Protein AF-A0A3D9UVU5-F1 (afdb_monomer)

Foldseek 3Di:
DWDWDFDADLQATWIWIFDDDPPDTDIDIHLPQKALDVPHSDLADPVRQGDDDLAWHWIAGPNRIDTDGHDPVLLVVQLHDDDDSNCSRVSSVSSLCVDPVSVPRSDDDPVRVCVVVVNDDDDDDQDDDLFDDDDPPDDCCRGQQSVQVVVCVVVVHSVSGDGDDGPSRSND

Radius of gyration: 18.05 Å; Cα contacts (8 Å, |Δi|>4): 240; chains: 1; bounding box: 42×34×46 Å

Structure (mmCIF, N/CA/C/O backbone):
data_AF-A0A3D9UVU5-F1
#
_entry.id   AF-A0A3D9UVU5-F1
#
loop_
_atom_site.group_PDB
_atom_site.id
_atom_site.type_symbol
_atom_site.label_atom_id
_atom_site.label_alt_id
_atom_site.label_comp_id
_atom_site.label_asym_id
_atom_site.label_entity_id
_atom_site.label_seq_id
_atom_site.pdbx_PDB_ins_code
_atom_site.Cartn_x
_atom_site.Cartn_y
_atom_site.Cartn_z
_atom_site.occupancy
_atom_site.B_iso_or_equiv
_atom_site.auth_seq_id
_atom_site.auth_comp_id
_atom_site.auth_asym_id
_atom_site.auth_atom_id
_atom_site.pdbx_PDB_model_num
ATOM 1 N N . MET A 1 1 ? -9.278 -2.832 15.420 1.00 87.81 1 MET A N 1
ATOM 2 C CA . MET A 1 1 ? -8.164 -2.076 14.818 1.00 87.81 1 MET A CA 1
ATOM 3 C C . MET A 1 1 ? -7.616 -2.916 13.692 1.00 87.81 1 MET A C 1
ATOM 5 O O . MET A 1 1 ? -7.426 -4.110 13.898 1.00 87.81 1 MET A O 1
ATOM 9 N N . VAL A 1 2 ? -7.446 -2.316 12.524 1.00 91.06 2 VAL A N 1
ATOM 10 C CA . VAL A 1 2 ? -6.962 -2.992 11.323 1.00 91.06 2 VAL A CA 1
ATOM 11 C C . VAL A 1 2 ? -5.733 -2.234 10.838 1.00 91.06 2 VAL A C 1
ATOM 13 O O . VAL A 1 2 ? -5.755 -1.008 10.834 1.00 91.06 2 VAL A O 1
ATOM 16 N N . PHE A 1 3 ? -4.687 -2.955 10.449 1.00 91.50 3 PHE A N 1
ATOM 17 C CA . PHE A 1 3 ? -3.557 -2.411 9.701 1.00 91.50 3 PHE A CA 1
ATOM 18 C C . PHE A 1 3 ? -3.453 -3.158 8.383 1.00 91.50 3 PHE A C 1
ATOM 20 O O . PHE A 1 3 ? -3.485 -4.385 8.387 1.00 91.50 3 PHE A O 1
ATOM 27 N N . GLN A 1 4 ? -3.322 -2.423 7.285 1.00 93.00 4 GLN A N 1
ATOM 28 C CA . GLN A 1 4 ? -3.080 -2.981 5.959 1.00 93.00 4 GLN A CA 1
ATOM 29 C C . GLN A 1 4 ? -1.728 -2.488 5.453 1.00 93.00 4 GLN A C 1
ATOM 31 O O . GLN A 1 4 ? -1.434 -1.294 5.545 1.00 93.00 4 GLN A O 1
ATOM 36 N N . ILE A 1 5 ? -0.906 -3.395 4.934 1.00 91.38 5 ILE A N 1
ATOM 37 C CA . ILE A 1 5 ? 0.407 -3.075 4.375 1.00 91.38 5 ILE A CA 1
ATOM 38 C C . ILE A 1 5 ? 0.510 -3.731 3.006 1.00 91.38 5 ILE A C 1
ATOM 40 O O . ILE A 1 5 ? 0.641 -4.947 2.903 1.00 91.38 5 ILE A O 1
ATOM 44 N N . VAL A 1 6 ? 0.509 -2.907 1.960 1.00 92.19 6 VAL A N 1
ATOM 45 C CA . VAL A 1 6 ? 0.757 -3.370 0.594 1.00 92.19 6 VAL A CA 1
ATOM 46 C C . VAL A 1 6 ? 2.244 -3.240 0.301 1.00 92.19 6 VAL A C 1
ATOM 48 O O . VAL A 1 6 ? 2.822 -2.154 0.391 1.00 92.19 6 VAL A O 1
ATOM 51 N N . GLY A 1 7 ? 2.880 -4.359 -0.024 1.00 90.94 7 GLY A N 1
ATOM 52 C CA . GLY A 1 7 ? 4.323 -4.441 -0.198 1.00 90.94 7 GLY A CA 1
ATOM 53 C C . GLY A 1 7 ? 4.733 -5.387 -1.313 1.00 90.94 7 GLY A C 1
ATOM 54 O O . GLY A 1 7 ? 3.913 -6.078 -1.912 1.00 90.94 7 GLY A O 1
ATOM 55 N N . VAL A 1 8 ? 6.036 -5.410 -1.591 1.00 88.38 8 VAL A N 1
ATOM 56 C CA . VAL A 1 8 ? 6.651 -6.398 -2.481 1.00 88.38 8 VAL A CA 1
ATOM 57 C C . VAL A 1 8 ? 7.540 -7.314 -1.654 1.00 88.38 8 VAL A C 1
ATOM 59 O O . VAL A 1 8 ? 8.405 -6.850 -0.911 1.00 88.38 8 VAL A O 1
ATOM 62 N N . GLY A 1 9 ? 7.335 -8.617 -1.800 1.00 81.25 9 GLY A N 1
ATOM 63 C CA . GLY A 1 9 ? 8.126 -9.673 -1.183 1.00 81.25 9 GLY A CA 1
ATOM 64 C C . GLY A 1 9 ? 8.790 -10.554 -2.232 1.00 81.25 9 GLY A C 1
ATOM 65 O O . GLY A 1 9 ? 8.651 -10.343 -3.434 1.00 81.25 9 GLY A O 1
ATOM 66 N N . SER A 1 10 ? 9.483 -11.600 -1.781 1.00 70.69 10 SER A N 1
ATOM 67 C CA . SER A 1 10 ? 10.158 -12.550 -2.678 1.00 70.69 10 SER A CA 1
ATOM 68 C C . SER A 1 10 ? 9.208 -13.363 -3.564 1.00 70.69 10 SER A C 1
ATOM 70 O O . SER A 1 10 ? 9.673 -14.023 -4.485 1.00 70.69 10 SER A O 1
ATOM 72 N N . LEU A 1 11 ? 7.907 -13.362 -3.256 1.00 69.00 11 LEU A N 1
ATOM 73 C CA . LEU A 1 11 ? 6.879 -14.117 -3.975 1.00 69.00 11 LEU A CA 1
ATOM 74 C C . LEU A 1 11 ? 5.969 -13.238 -4.847 1.00 69.00 11 LEU A C 1
ATOM 76 O O . LEU A 1 11 ? 5.170 -13.784 -5.595 1.00 69.00 11 LEU A O 1
ATOM 80 N N . GLY A 1 12 ? 6.088 -11.907 -4.782 1.00 81.38 12 GLY A N 1
ATOM 81 C CA . GLY A 1 12 ? 5.186 -11.002 -5.497 1.00 81.38 12 GLY A CA 1
ATOM 82 C C . GLY A 1 12 ? 4.771 -9.787 -4.674 1.00 81.38 12 GLY A C 1
ATOM 83 O O . GLY A 1 12 ? 5.405 -9.447 -3.673 1.00 81.38 12 GLY A O 1
ATOM 84 N N . VAL A 1 13 ? 3.705 -9.129 -5.124 1.00 88.62 13 VAL A N 1
ATOM 85 C CA . VAL A 1 13 ? 3.010 -8.088 -4.358 1.00 88.62 13 VAL A CA 1
ATOM 86 C C . VAL A 1 13 ? 2.046 -8.768 -3.395 1.00 88.62 13 VAL A C 1
ATOM 88 O O . VAL A 1 13 ? 1.370 -9.717 -3.779 1.00 88.62 13 VAL A O 1
ATOM 91 N N . PHE A 1 14 ? 1.976 -8.275 -2.166 1.00 90.62 14 PHE A N 1
ATOM 92 C CA . PHE A 1 14 ? 1.054 -8.777 -1.157 1.00 90.62 14 PHE A CA 1
ATOM 93 C C . PHE A 1 14 ? 0.378 -7.622 -0.420 1.00 90.62 14 PHE A C 1
ATOM 95 O O . PHE A 1 14 ? 0.975 -6.554 -0.269 1.00 90.62 14 PHE A O 1
ATOM 102 N N . ASN A 1 15 ? -0.842 -7.851 0.061 1.00 93.12 15 ASN A N 1
ATOM 103 C CA . ASN A 1 15 ? -1.484 -7.030 1.083 1.00 93.12 15 ASN A CA 1
ATOM 104 C C . ASN A 1 15 ? -1.549 -7.822 2.397 1.00 93.12 15 ASN A C 1
ATOM 106 O O . ASN A 1 15 ? -2.282 -8.807 2.501 1.00 93.12 15 ASN A O 1
ATOM 110 N N . ASP A 1 16 ? -0.775 -7.391 3.392 1.00 93.12 16 ASP A N 1
ATOM 111 C CA . ASP A 1 16 ? -0.813 -7.939 4.747 1.00 93.12 16 ASP A CA 1
ATOM 112 C C . ASP A 1 16 ? -1.848 -7.183 5.585 1.00 93.12 16 ASP A C 1
ATOM 114 O O . ASP A 1 16 ? -1.662 -6.010 5.921 1.00 93.12 16 ASP A O 1
ATOM 118 N N . ILE A 1 17 ? -2.914 -7.877 5.983 1.00 93.62 17 ILE A N 1
ATOM 119 C CA . ILE A 1 17 ? -4.023 -7.326 6.765 1.00 93.62 17 ILE A CA 1
ATOM 120 C C . ILE A 1 17 ? -3.971 -7.909 8.177 1.00 93.62 17 ILE A C 1
ATOM 122 O O . ILE A 1 17 ? -4.221 -9.095 8.403 1.00 93.62 17 ILE A O 1
ATOM 126 N N . GLN A 1 18 ? -3.665 -7.062 9.155 1.00 92.69 18 GLN A N 1
ATOM 127 C CA . GLN A 1 18 ? -3.599 -7.418 10.569 1.00 92.69 18 GLN A CA 1
ATOM 128 C C . GLN A 1 18 ? -4.808 -6.867 11.313 1.00 92.69 18 GLN A C 1
ATOM 130 O O . GLN A 1 18 ? -5.026 -5.655 11.346 1.00 92.69 18 GLN A O 1
ATOM 135 N N . VAL A 1 19 ? -5.566 -7.743 11.970 1.00 90.31 19 VAL A N 1
ATOM 136 C CA . VAL A 1 19 ? -6.776 -7.367 12.707 1.00 90.31 19 VAL A CA 1
ATOM 137 C C . VAL A 1 19 ? -6.629 -7.677 14.186 1.00 90.31 19 VAL A C 1
ATOM 139 O O . VAL A 1 19 ? -6.472 -8.829 14.586 1.00 90.31 19 VAL A O 1
ATOM 142 N N . TYR A 1 20 ? -6.758 -6.632 15.002 1.00 88.38 20 TYR A N 1
ATOM 143 C CA . TYR A 1 20 ? -6.657 -6.672 16.457 1.00 88.38 20 TYR A CA 1
ATOM 144 C C . TYR A 1 20 ? -7.959 -6.219 17.127 1.00 88.38 20 TYR A C 1
ATOM 146 O O . TYR A 1 20 ? -8.528 -5.169 16.805 1.00 88.38 20 TYR A O 1
ATOM 154 N N . GLY A 1 21 ? -8.397 -6.974 18.132 1.00 84.44 21 GLY A N 1
ATOM 155 C CA . GLY A 1 21 ? -9.551 -6.662 18.968 1.00 84.44 21 GLY A CA 1
ATOM 156 C C . GLY A 1 21 ? -9.579 -7.478 20.262 1.00 84.44 21 GLY A C 1
ATOM 157 O O . GLY A 1 21 ? -8.784 -8.390 20.464 1.00 84.44 21 GLY A O 1
ATOM 158 N N . ASN A 1 22 ? -10.545 -7.179 21.137 1.00 79.56 22 ASN A N 1
ATOM 159 C CA . ASN A 1 22 ? -10.656 -7.744 22.495 1.00 79.56 22 ASN A CA 1
ATOM 160 C C . ASN A 1 22 ? -10.668 -9.293 22.548 1.00 79.56 22 ASN A C 1
ATOM 162 O O . ASN A 1 22 ? -10.385 -9.889 23.583 1.00 79.56 22 ASN A O 1
ATOM 166 N N . ARG A 1 23 ? -11.017 -9.965 21.442 1.00 76.69 23 ARG A N 1
ATOM 167 C CA . ARG A 1 23 ? -10.994 -11.435 21.297 1.00 76.69 23 ARG A CA 1
ATOM 168 C C . ARG A 1 23 ? -10.562 -11.892 19.904 1.00 76.69 23 ARG A C 1
ATOM 170 O O . ARG A 1 23 ? -10.877 -13.007 19.503 1.00 76.69 23 ARG A O 1
ATOM 177 N N . MET A 1 24 ? -9.908 -11.012 19.157 1.00 77.12 24 MET A N 1
ATOM 178 C CA . MET A 1 24 ? -9.609 -11.220 17.749 1.00 77.12 24 MET A CA 1
ATOM 179 C C . MET A 1 24 ? -8.165 -10.809 17.494 1.00 77.12 24 MET A C 1
ATOM 181 O O . MET A 1 24 ? -7.781 -9.682 17.795 1.00 77.12 24 MET A O 1
ATOM 185 N N . ASN A 1 25 ? -7.372 -11.743 16.987 1.00 86.69 25 ASN A N 1
ATOM 186 C CA . ASN A 1 25 ? -6.034 -11.479 16.486 1.00 86.69 25 ASN A CA 1
ATOM 187 C C . ASN A 1 25 ? -5.840 -12.367 15.260 1.00 86.69 25 ASN A C 1
ATOM 189 O O . ASN A 1 25 ? -5.709 -13.585 15.400 1.00 86.69 25 ASN A O 1
ATOM 193 N N . HIS A 1 26 ? -5.914 -11.762 14.081 1.00 86.31 26 HIS A N 1
ATOM 194 C CA . HIS A 1 26 ? -5.797 -12.463 12.812 1.00 86.31 26 HIS A CA 1
ATOM 195 C C . HIS A 1 26 ? -4.848 -11.732 11.874 1.00 86.31 26 HIS A C 1
ATOM 197 O O . HIS A 1 26 ? -4.715 -10.510 11.925 1.00 86.31 26 HIS A O 1
ATOM 203 N N . LEU A 1 27 ? -4.231 -12.521 11.003 1.00 88.69 27 LEU A N 1
ATOM 204 C CA . LEU A 1 27 ? -3.417 -12.075 9.889 1.00 88.69 27 LEU A CA 1
ATOM 205 C C . LEU A 1 27 ? -3.993 -12.716 8.627 1.00 88.69 27 LEU A C 1
ATOM 207 O O . LEU A 1 27 ? -4.166 -13.936 8.595 1.00 88.69 27 LEU A O 1
ATOM 211 N N . ILE A 1 28 ? -4.266 -11.896 7.621 1.00 89.12 28 ILE A N 1
ATOM 212 C CA . ILE A 1 28 ? -4.523 -12.327 6.248 1.00 89.12 28 ILE A CA 1
ATOM 213 C C . ILE A 1 28 ? -3.352 -11.824 5.408 1.00 89.12 28 ILE A C 1
ATOM 215 O O . ILE A 1 28 ? -2.928 -10.683 5.580 1.00 89.12 28 ILE A O 1
ATOM 219 N N . GLY A 1 29 ? -2.842 -12.674 4.522 1.00 89.06 29 GLY A N 1
ATOM 220 C CA . GLY A 1 29 ? -1.974 -12.251 3.430 1.00 89.06 29 GLY A CA 1
ATOM 221 C C . GLY A 1 29 ? -2.710 -12.486 2.119 1.00 89.06 29 GLY A C 1
ATOM 222 O O . GLY A 1 29 ? -3.046 -13.631 1.820 1.00 89.06 29 GLY A O 1
ATOM 223 N N . ASP A 1 30 ? -2.985 -11.418 1.376 1.00 89.00 30 ASP A N 1
ATOM 224 C CA . ASP A 1 30 ? -3.484 -11.494 0.001 1.00 89.00 30 ASP A CA 1
ATOM 225 C C . ASP A 1 30 ? -2.299 -11.350 -0.958 1.00 89.00 30 ASP A C 1
ATOM 227 O O . ASP A 1 30 ? -1.830 -10.244 -1.226 1.00 89.00 30 ASP A O 1
ATOM 231 N N . ASP A 1 31 ? -1.792 -12.483 -1.441 1.00 86.06 31 ASP A N 1
ATOM 232 C CA . ASP A 1 31 ? -0.718 -12.584 -2.434 1.00 86.06 31 ASP A CA 1
ATOM 233 C C . ASP A 1 31 ? -1.246 -12.692 -3.879 1.00 86.06 31 ASP A C 1
ATOM 235 O O . ASP A 1 31 ? -0.468 -12.772 -4.830 1.00 86.06 31 ASP A O 1
ATOM 239 N N . GLY A 1 32 ? -2.573 -12.658 -4.061 1.00 85.25 32 GLY A N 1
ATOM 240 C CA . GLY A 1 32 ? -3.250 -12.728 -5.357 1.00 85.25 32 GLY A CA 1
ATOM 241 C C . GLY A 1 32 ? -3.612 -11.365 -5.950 1.00 85.25 32 GLY A C 1
ATOM 242 O O . GLY A 1 32 ? -4.214 -11.298 -7.030 1.00 85.25 32 GLY A O 1
ATOM 243 N N . ILE A 1 33 ? -3.262 -10.289 -5.242 1.00 89.94 33 ILE A N 1
ATOM 244 C CA . ILE A 1 33 ? -3.783 -8.946 -5.479 1.00 89.94 33 ILE A CA 1
ATOM 245 C C . ILE A 1 33 ? -3.399 -8.368 -6.839 1.00 89.94 33 ILE A C 1
ATOM 247 O O . ILE A 1 33 ? -4.200 -7.657 -7.442 1.00 89.94 33 ILE A O 1
ATOM 251 N N . LEU A 1 34 ? -2.205 -8.698 -7.339 1.00 91.06 34 LEU A N 1
ATOM 252 C CA . LEU A 1 34 ? -1.657 -8.171 -8.584 1.00 91.06 34 LEU A CA 1
ATOM 253 C C . LEU A 1 34 ? -1.143 -9.310 -9.472 1.00 91.06 34 LEU A C 1
ATOM 255 O O . LEU A 1 34 ? -0.315 -10.114 -9.053 1.00 91.06 34 LEU A O 1
ATOM 259 N N . GLN A 1 35 ? -1.627 -9.362 -10.711 1.00 89.50 35 GLN A N 1
ATOM 260 C CA . GLN A 1 35 ? -1.337 -10.413 -11.691 1.00 89.50 35 GLN A CA 1
ATOM 261 C C . GLN A 1 35 ? -0.923 -9.796 -13.027 1.00 89.50 35 GLN A C 1
ATOM 263 O O . GLN A 1 35 ? -1.438 -8.751 -13.420 1.00 89.50 35 GLN A O 1
ATOM 268 N N . VAL A 1 36 ? -0.039 -10.460 -13.775 1.00 86.50 36 VAL A N 1
ATOM 269 C CA . VAL A 1 36 ? 0.350 -10.003 -15.124 1.00 86.50 36 VAL A CA 1
ATOM 270 C C . VAL A 1 36 ? -0.772 -10.272 -16.134 1.00 86.50 36 VAL A C 1
ATOM 272 O O . VAL A 1 36 ? -0.991 -9.494 -17.060 1.00 86.50 36 VAL A O 1
ATOM 275 N N . LYS A 1 37 ? -1.490 -11.384 -15.966 1.00 80.31 37 LYS A N 1
ATOM 276 C CA . LYS A 1 37 ? -2.636 -11.816 -16.786 1.00 80.31 37 LYS A CA 1
ATOM 277 C C . LYS A 1 37 ? -3.441 -12.861 -16.011 1.00 80.31 37 LYS A C 1
ATOM 279 O O . LYS A 1 37 ? -2.995 -13.334 -14.972 1.00 80.31 37 LYS A O 1
ATOM 284 N N . ASP A 1 38 ? -4.600 -13.249 -16.539 1.00 75.25 38 ASP A N 1
ATOM 285 C CA . ASP A 1 38 ? -5.481 -14.233 -15.901 1.00 75.25 38 ASP A CA 1
ATOM 286 C C . ASP A 1 38 ? -4.752 -15.523 -15.503 1.00 75.25 38 ASP A C 1
ATOM 288 O O . ASP A 1 38 ? -4.273 -16.275 -16.358 1.00 75.25 38 ASP A O 1
ATOM 292 N N . GLY A 1 39 ? -4.707 -15.780 -14.192 1.00 70.44 39 GLY A N 1
ATOM 293 C CA . GLY A 1 39 ? -4.086 -16.971 -13.618 1.00 70.44 39 GLY A CA 1
ATOM 294 C C . GLY A 1 39 ? -2.555 -16.959 -13.623 1.00 70.44 39 GLY A C 1
ATOM 295 O O . GLY A 1 39 ? -1.961 -17.992 -13.321 1.00 70.44 39 GLY A O 1
ATOM 296 N N . ASP A 1 40 ? -1.924 -15.830 -13.960 1.00 81.25 40 ASP A N 1
ATOM 297 C CA . ASP A 1 40 ? -0.474 -15.640 -13.912 1.00 81.25 40 ASP A CA 1
ATOM 298 C C . ASP A 1 40 ? -0.106 -14.537 -12.909 1.00 81.25 40 ASP A C 1
ATOM 300 O O . ASP A 1 40 ? -0.168 -13.334 -13.192 1.00 81.25 40 ASP A O 1
ATOM 304 N N . TYR A 1 41 ? 0.261 -14.995 -11.716 1.00 75.38 41 TYR A N 1
ATOM 305 C CA . TYR A 1 41 ? 0.665 -14.188 -10.565 1.00 75.38 41 TYR A CA 1
ATOM 306 C C . TYR A 1 41 ? 2.176 -13.911 -10.560 1.00 75.38 41 TYR A C 1
ATOM 308 O O . TYR A 1 41 ? 2.678 -13.218 -9.676 1.00 75.38 41 TYR A O 1
ATOM 316 N N . GLU A 1 42 ? 2.929 -14.461 -11.521 1.00 83.56 42 GLU A N 1
ATOM 317 C CA . GLU A 1 42 ? 4.381 -14.339 -11.541 1.00 83.56 42 GLU A CA 1
ATOM 318 C C . GLU A 1 42 ? 4.783 -12.932 -11.993 1.00 83.56 42 GLU A C 1
ATOM 320 O O . GLU A 1 42 ? 4.770 -12.586 -13.173 1.00 83.56 42 GLU A O 1
ATOM 325 N N . LEU A 1 43 ? 5.168 -12.098 -11.026 1.00 87.88 43 LEU A N 1
ATOM 326 C CA . LEU A 1 43 ? 5.783 -10.790 -11.284 1.00 87.88 43 LEU A CA 1
ATOM 327 C C . LEU A 1 43 ? 7.293 -10.874 -11.476 1.00 87.88 43 LEU A C 1
ATOM 329 O O . LEU A 1 43 ? 7.924 -9.890 -11.860 1.00 87.88 43 LEU A O 1
ATOM 333 N N . PHE A 1 44 ? 7.864 -12.042 -11.211 1.00 89.44 44 PHE A N 1
ATOM 334 C CA . PHE A 1 44 ? 9.281 -12.322 -11.317 1.00 89.44 44 PHE A CA 1
ATOM 335 C C . PHE A 1 44 ? 9.484 -13.563 -12.169 1.00 89.44 44 PHE A C 1
ATOM 337 O O . PHE A 1 44 ? 8.749 -14.538 -12.033 1.00 89.44 44 PHE A O 1
ATOM 344 N N . ASP A 1 45 ? 10.488 -13.538 -13.037 1.00 88.44 45 ASP A N 1
ATOM 345 C CA . ASP A 1 45 ? 10.844 -14.707 -13.828 1.00 88.44 45 ASP A CA 1
ATOM 346 C C . ASP A 1 45 ? 11.602 -15.755 -12.986 1.00 88.44 45 ASP A C 1
ATOM 348 O O . ASP A 1 45 ? 11.942 -15.552 -11.819 1.00 88.44 45 ASP A O 1
ATOM 352 N N . ASN A 1 46 ? 11.952 -16.887 -13.605 1.00 88.19 46 ASN A N 1
ATOM 353 C CA . ASN A 1 46 ? 12.710 -17.965 -12.952 1.00 88.19 46 ASN A CA 1
ATOM 354 C C . ASN A 1 46 ? 14.117 -17.559 -12.457 1.00 88.19 46 ASN A C 1
ATOM 356 O O . ASN A 1 46 ? 14.804 -18.370 -11.831 1.00 88.19 46 ASN A O 1
ATOM 360 N N . LYS A 1 47 ? 14.590 -16.351 -12.778 1.00 88.44 47 LYS A N 1
ATOM 361 C CA . LYS A 1 47 ? 15.863 -15.784 -12.319 1.00 88.44 47 LYS A CA 1
ATOM 362 C C . LYS A 1 47 ? 15.666 -14.692 -11.264 1.00 88.44 47 LYS A C 1
ATOM 364 O O . LYS A 1 47 ? 16.665 -14.185 -10.756 1.00 88.44 47 LYS A O 1
ATOM 369 N N . GLY A 1 48 ? 14.423 -14.356 -10.920 1.00 86.75 48 GLY A N 1
ATOM 370 C CA . GLY A 1 48 ? 14.081 -13.273 -10.003 1.00 86.75 48 GLY A CA 1
ATOM 371 C C . GLY A 1 48 ? 14.074 -11.889 -10.656 1.00 86.75 48 GLY A C 1
ATOM 372 O O . GLY A 1 48 ? 14.098 -10.891 -9.940 1.00 86.75 48 GLY A O 1
ATOM 373 N N . GLU A 1 49 ? 14.070 -11.795 -11.989 1.00 88.81 49 GLU A N 1
ATOM 374 C CA . GLU A 1 49 ? 13.951 -10.514 -12.691 1.00 88.81 49 GLU A CA 1
ATOM 375 C C . GLU A 1 49 ? 12.482 -10.081 -12.748 1.00 88.81 49 GLU A C 1
ATOM 377 O O . GLU A 1 49 ? 11.611 -10.869 -13.110 1.00 88.81 49 GLU A O 1
ATOM 382 N N . PHE A 1 50 ? 12.208 -8.822 -12.398 1.00 91.00 50 PHE A N 1
ATOM 383 C CA . PHE A 1 50 ? 10.862 -8.252 -12.462 1.00 91.00 50 PHE A CA 1
ATOM 384 C C . PHE A 1 50 ? 10.359 -8.212 -13.912 1.00 91.00 50 PHE A C 1
ATOM 386 O O . PHE A 1 50 ? 11.018 -7.636 -14.780 1.00 91.00 50 PHE A O 1
ATOM 393 N N . ILE A 1 51 ? 9.210 -8.841 -14.164 1.00 91.31 51 ILE A N 1
ATOM 394 C CA . ILE A 1 51 ? 8.639 -9.039 -15.502 1.00 91.31 51 ILE A CA 1
ATOM 395 C C . ILE A 1 51 ? 7.956 -7.772 -16.045 1.00 91.31 51 ILE A C 1
ATOM 397 O O . ILE A 1 51 ? 8.201 -7.447 -17.211 1.00 91.31 51 ILE A O 1
ATOM 401 N N . PRO A 1 52 ? 7.098 -7.059 -15.280 1.00 91.75 52 PRO A N 1
ATOM 402 C CA . PRO A 1 52 ? 6.412 -5.881 -15.800 1.00 91.75 52 PRO A CA 1
ATOM 403 C C . PRO A 1 52 ? 7.373 -4.763 -16.219 1.00 91.75 52 PRO A C 1
ATOM 405 O O . PRO A 1 52 ? 8.330 -4.427 -15.517 1.00 91.75 52 PRO A O 1
ATOM 408 N N . ASP A 1 53 ? 7.076 -4.136 -17.356 1.00 93.88 53 ASP A N 1
ATOM 409 C CA . ASP A 1 53 ? 7.691 -2.866 -17.740 1.00 93.88 53 ASP A CA 1
ATOM 410 C C . ASP A 1 53 ? 7.105 -1.762 -16.853 1.00 93.88 53 ASP A C 1
ATOM 412 O O . ASP A 1 53 ? 5.887 -1.629 -16.745 1.00 93.88 53 ASP A O 1
ATOM 416 N N . ILE A 1 54 ? 7.960 -0.983 -16.188 1.00 95.00 54 ILE A N 1
ATOM 417 C CA . ILE A 1 54 ? 7.507 0.018 -15.214 1.00 95.00 54 ILE A CA 1
ATOM 418 C C . ILE A 1 54 ? 6.872 1.256 -15.871 1.00 95.00 54 ILE A C 1
ATOM 420 O O . ILE A 1 54 ? 6.184 2.012 -15.201 1.00 95.00 54 ILE A O 1
ATOM 424 N N . HIS A 1 55 ? 7.062 1.473 -17.172 1.00 95.94 55 HIS A N 1
ATOM 425 C CA . HIS A 1 55 ? 6.579 2.660 -17.879 1.00 95.94 55 HIS A CA 1
ATOM 426 C C . HIS A 1 55 ? 5.297 2.420 -18.656 1.00 95.94 55 HIS A C 1
ATOM 428 O O . HIS A 1 55 ? 4.534 3.354 -18.867 1.00 95.94 55 HIS A O 1
ATOM 434 N N . ASN A 1 56 ? 5.057 1.215 -19.158 1.00 95.81 56 ASN A N 1
ATOM 435 C CA . ASN A 1 56 ? 3.847 0.948 -19.926 1.00 95.81 56 ASN A CA 1
ATOM 436 C C . ASN A 1 56 ? 3.481 -0.527 -19.901 1.00 95.81 56 ASN A C 1
ATOM 438 O O . ASN A 1 56 ? 4.346 -1.391 -19.993 1.00 95.81 56 ASN A O 1
ATOM 442 N N . GLY A 1 57 ? 2.188 -0.808 -19.831 1.00 94.31 57 GLY A N 1
ATOM 443 C CA . GLY A 1 57 ? 1.709 -2.176 -19.866 1.00 94.31 57 GLY A CA 1
ATOM 444 C C . GLY A 1 57 ? 0.274 -2.305 -19.399 1.00 94.31 57 GLY A C 1
ATOM 445 O O . GLY A 1 57 ? -0.474 -1.333 -19.288 1.00 94.31 57 GLY A O 1
ATOM 446 N N . SER A 1 58 ? -0.092 -3.547 -19.125 1.00 93.12 58 SER A N 1
ATOM 447 C CA . SER A 1 58 ? -1.368 -3.909 -18.536 1.00 93.12 58 SER A CA 1
ATOM 448 C C . SER A 1 58 ? -1.151 -4.987 -17.494 1.00 93.12 58 SER A C 1
ATOM 450 O O . SER A 1 58 ? -0.281 -5.843 -17.658 1.00 93.12 58 SER A O 1
ATOM 452 N N . LEU A 1 59 ? -1.971 -4.965 -16.459 1.00 92.88 59 LEU A N 1
ATOM 453 C CA . LEU A 1 59 ? -1.986 -5.953 -15.393 1.00 92.88 59 LEU A CA 1
ATOM 454 C C . LEU A 1 59 ? -3.420 -6.140 -14.903 1.00 92.88 59 LEU A C 1
ATOM 456 O O . LEU A 1 59 ? -4.339 -5.449 -15.345 1.00 92.88 59 LEU A O 1
ATOM 460 N N . LYS A 1 60 ? -3.612 -7.066 -13.974 1.00 92.94 60 LYS A N 1
ATOM 461 C CA . LYS A 1 60 ? -4.880 -7.278 -13.289 1.00 92.94 60 LYS A CA 1
ATOM 462 C C . LYS A 1 60 ? -4.703 -6.980 -11.804 1.00 92.94 60 LYS A C 1
ATOM 464 O O . LYS A 1 60 ? -3.798 -7.542 -11.189 1.00 92.94 60 LYS A O 1
ATOM 469 N N . ILE A 1 61 ? -5.557 -6.133 -11.231 1.00 92.69 61 ILE A N 1
ATOM 470 C CA . ILE A 1 61 ? -5.623 -5.888 -9.783 1.00 92.69 61 ILE A CA 1
ATOM 471 C C . ILE A 1 61 ? -6.972 -6.397 -9.286 1.00 92.69 61 ILE A C 1
ATOM 473 O O . ILE A 1 61 ? -8.003 -5.877 -9.707 1.00 92.69 61 ILE A O 1
ATOM 477 N N . ARG A 1 62 ? -6.987 -7.442 -8.449 1.00 88.19 62 ARG A N 1
ATOM 478 C CA . ARG A 1 62 ? -8.220 -8.057 -7.903 1.00 88.19 62 ARG A CA 1
ATOM 479 C C . ARG A 1 62 ? -9.314 -8.255 -8.956 1.00 88.19 62 ARG A C 1
ATOM 481 O O . ARG A 1 62 ? -10.412 -7.718 -8.871 1.00 88.19 62 ARG A O 1
ATOM 488 N N . ASP A 1 63 ? -8.958 -8.977 -10.007 1.00 86.81 63 ASP A N 1
ATOM 489 C CA . ASP A 1 63 ? -9.787 -9.254 -11.180 1.00 86.81 63 ASP A CA 1
ATOM 490 C C . ASP A 1 63 ? -10.131 -8.081 -12.122 1.00 86.81 63 ASP A C 1
ATOM 492 O O . ASP A 1 63 ? -10.761 -8.298 -13.160 1.00 86.81 63 ASP A O 1
ATOM 496 N N . HIS A 1 64 ? -9.639 -6.874 -11.851 1.00 91.56 64 HIS A N 1
ATOM 497 C CA . HIS A 1 64 ? -9.838 -5.709 -12.710 1.00 91.56 64 HIS A CA 1
ATOM 498 C C . HIS A 1 64 ? -8.644 -5.510 -13.639 1.00 91.56 64 HIS A C 1
ATOM 500 O O . HIS A 1 64 ? -7.506 -5.409 -13.187 1.00 91.56 64 HIS A O 1
ATOM 506 N N . HIS A 1 65 ? -8.903 -5.445 -14.945 1.00 93.31 65 HIS A N 1
ATOM 507 C CA . HIS A 1 65 ? -7.883 -5.093 -15.935 1.00 93.31 65 HIS A CA 1
ATOM 508 C C . HIS A 1 65 ? -7.499 -3.622 -15.787 1.00 93.31 65 HIS A C 1
ATOM 510 O O . HIS A 1 65 ? -8.369 -2.754 -15.829 1.00 93.31 65 HIS A O 1
ATOM 516 N N . PHE A 1 66 ? -6.205 -3.352 -15.651 1.00 94.00 66 PHE A N 1
ATOM 517 C CA . PHE A 1 66 ? -5.656 -2.017 -15.465 1.00 94.00 66 PHE A CA 1
ATOM 518 C C . PHE A 1 66 ? -4.528 -1.775 -16.469 1.00 94.00 66 PHE A C 1
ATOM 520 O O . PHE A 1 66 ? -3.521 -2.486 -16.483 1.00 94.00 66 PHE A O 1
ATOM 527 N N . GLU A 1 67 ? -4.699 -0.762 -17.314 1.00 94.94 67 GLU A N 1
ATOM 528 C CA . GLU A 1 67 ? -3.681 -0.306 -18.260 1.00 94.94 67 GLU A CA 1
ATOM 529 C C . GLU A 1 67 ? -2.982 0.926 -17.706 1.00 94.94 67 GLU A C 1
ATOM 531 O O . GLU A 1 67 ? -3.618 1.812 -17.135 1.00 94.94 67 GLU A O 1
ATOM 536 N N . TYR A 1 68 ? -1.669 0.998 -17.895 1.00 95.19 68 TYR A N 1
ATOM 537 C CA . TYR A 1 68 ? -0.876 2.097 -17.373 1.00 95.19 68 TYR A CA 1
ATOM 538 C C . TYR A 1 68 ? 0.139 2.599 -18.385 1.00 95.19 68 TYR A C 1
ATOM 540 O O . TYR A 1 68 ? 0.674 1.861 -19.217 1.00 95.19 68 TYR A O 1
ATOM 548 N N . GLN A 1 69 ? 0.418 3.891 -18.263 1.00 97.06 69 GLN A N 1
ATOM 549 C CA . GLN A 1 69 ? 1.485 4.572 -18.965 1.00 97.06 69 GLN A CA 1
ATOM 550 C C . GLN A 1 69 ? 2.074 5.628 -18.025 1.00 97.06 69 GLN A C 1
ATOM 552 O O . GLN A 1 69 ? 1.438 6.641 -17.752 1.00 97.06 69 GLN A O 1
ATOM 557 N N . PHE A 1 70 ? 3.27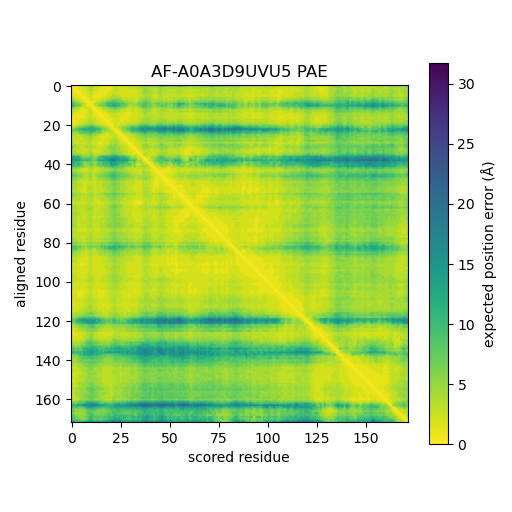6 5.368 -17.521 1.00 96.06 70 PHE A N 1
ATOM 558 C CA . PHE A 1 70 ? 4.022 6.212 -16.597 1.00 96.06 70 PHE A CA 1
ATOM 559 C C . PHE A 1 70 ? 5.301 6.716 -17.257 1.00 96.06 70 PHE A C 1
ATOM 561 O O . PHE A 1 70 ? 6.105 5.958 -17.804 1.00 96.06 70 PHE A O 1
ATOM 568 N N . THR A 1 71 ? 5.512 8.019 -17.183 1.00 95.69 71 THR A N 1
ATOM 569 C CA . THR A 1 71 ? 6.725 8.680 -17.653 1.00 95.69 71 THR A CA 1
ATOM 570 C C . THR A 1 71 ? 7.723 8.856 -16.511 1.00 95.69 71 THR A C 1
ATOM 572 O O . THR A 1 71 ? 7.356 8.858 -15.340 1.00 95.69 71 THR A O 1
ATOM 575 N N . GLU A 1 72 ? 8.998 9.064 -16.841 1.00 94.50 72 GLU A N 1
ATOM 576 C CA . GLU A 1 72 ? 10.024 9.450 -15.855 1.00 94.50 72 GLU A CA 1
ATOM 577 C C . GLU A 1 72 ? 9.635 10.717 -15.073 1.00 94.50 72 GLU A C 1
ATOM 579 O O . GLU A 1 72 ? 9.953 10.857 -13.892 1.00 94.50 72 GLU A O 1
ATOM 584 N N . GLU A 1 73 ? 8.917 11.641 -15.721 1.00 95.38 73 GLU A N 1
ATOM 585 C CA . GLU A 1 73 ? 8.404 12.848 -15.076 1.00 95.38 73 GLU A CA 1
ATOM 586 C C . GLU A 1 73 ? 7.329 12.513 -14.035 1.00 95.38 73 GLU A C 1
ATOM 588 O O . GLU A 1 73 ? 7.338 13.098 -12.954 1.00 95.38 73 GLU A O 1
ATOM 593 N N . ASP A 1 74 ? 6.460 11.533 -14.298 1.00 95.69 74 ASP A N 1
ATOM 594 C CA . ASP A 1 74 ? 5.458 11.078 -13.328 1.00 95.69 74 ASP A CA 1
ATOM 595 C C . ASP A 1 74 ? 6.117 10.477 -12.081 1.00 95.69 74 ASP A C 1
ATOM 597 O O . ASP A 1 74 ? 5.731 10.800 -10.955 1.00 95.69 74 ASP A O 1
ATOM 601 N N . TYR A 1 75 ? 7.161 9.665 -12.267 1.00 95.19 75 TYR A N 1
ATOM 602 C CA . TYR A 1 75 ? 7.964 9.127 -11.168 1.00 95.19 75 TYR A CA 1
ATOM 603 C C . TYR A 1 75 ? 8.599 10.249 -10.335 1.00 95.19 75 TYR A C 1
ATOM 605 O O . TYR A 1 75 ? 8.412 10.306 -9.114 1.00 95.19 75 TYR A O 1
ATOM 613 N N . ALA A 1 76 ? 9.278 11.196 -10.989 1.00 93.56 76 ALA A N 1
ATOM 614 C CA . ALA A 1 76 ? 9.913 12.330 -10.323 1.00 93.56 76 ALA A CA 1
ATOM 615 C C . ALA A 1 76 ? 8.895 13.217 -9.582 1.00 93.56 76 ALA A C 1
ATOM 617 O O . ALA A 1 76 ? 9.112 13.584 -8.424 1.00 93.56 76 ALA A O 1
ATOM 618 N N . ASN A 1 77 ? 7.746 13.501 -10.203 1.00 93.81 77 ASN A N 1
ATOM 619 C CA . ASN A 1 77 ? 6.662 14.291 -9.618 1.00 93.81 77 ASN A CA 1
ATOM 620 C C . ASN A 1 77 ? 6.032 13.626 -8.393 1.00 93.81 77 ASN A C 1
ATOM 622 O O . ASN A 1 77 ? 5.424 14.324 -7.580 1.00 93.81 77 ASN A O 1
ATOM 626 N N . ASN A 1 78 ? 6.201 12.314 -8.225 1.00 91.81 78 ASN A N 1
ATOM 627 C CA . ASN A 1 78 ? 5.757 11.553 -7.060 1.00 91.81 78 ASN A CA 1
ATOM 628 C C . ASN A 1 78 ? 6.877 11.265 -6.044 1.00 91.81 78 ASN A C 1
ATOM 630 O O . ASN A 1 78 ? 6.633 10.592 -5.044 1.00 91.81 78 ASN A O 1
ATOM 634 N N . GLY A 1 79 ? 8.075 11.830 -6.238 1.00 91.81 79 GLY A N 1
ATOM 635 C CA . GLY A 1 79 ? 9.219 11.637 -5.339 1.00 91.81 79 GLY A CA 1
ATOM 636 C C . GLY A 1 79 ? 9.892 10.270 -5.487 1.00 91.81 79 GLY A C 1
ATOM 637 O O . GLY A 1 79 ? 10.639 9.849 -4.609 1.00 91.81 79 GLY A O 1
ATOM 638 N N . ILE A 1 80 ? 9.632 9.557 -6.583 1.00 92.69 80 ILE A N 1
ATOM 639 C CA . ILE A 1 80 ? 10.180 8.227 -6.835 1.00 92.69 80 ILE A CA 1
ATOM 640 C C . ILE A 1 80 ? 11.378 8.369 -7.778 1.00 92.69 80 ILE A C 1
ATOM 642 O O . ILE A 1 80 ? 11.227 8.596 -8.973 1.00 92.69 80 ILE A O 1
ATOM 646 N N . GLU A 1 81 ? 12.588 8.224 -7.241 1.00 90.88 81 GLU A N 1
ATOM 647 C CA . GLU A 1 81 ? 13.819 8.255 -8.037 1.00 90.88 81 GLU A CA 1
ATOM 648 C C . GLU A 1 81 ? 14.205 6.834 -8.481 1.00 90.88 81 GLU A C 1
ATOM 650 O O . GLU A 1 81 ? 14.687 6.022 -7.684 1.00 90.88 81 GLU A O 1
ATOM 655 N N . VAL A 1 82 ? 13.997 6.524 -9.763 1.00 89.81 82 VAL A N 1
ATOM 656 C CA . VAL A 1 82 ? 14.280 5.202 -10.338 1.00 89.81 82 VAL A CA 1
ATOM 657 C C . VAL A 1 82 ? 15.789 5.029 -10.552 1.00 89.81 82 VAL A C 1
ATOM 659 O O . VAL A 1 82 ? 16.361 5.520 -11.521 1.00 89.81 82 VAL A O 1
ATOM 662 N N . LYS A 1 83 ? 16.460 4.323 -9.631 1.00 87.50 83 LYS A N 1
ATOM 663 C CA . LYS A 1 83 ? 17.930 4.144 -9.650 1.00 87.50 83 LYS A CA 1
ATOM 664 C C . LYS A 1 83 ? 18.390 2.803 -10.203 1.00 87.50 83 LYS A C 1
ATOM 666 O O . LYS A 1 83 ? 19.317 2.744 -11.008 1.00 87.50 83 LYS A O 1
ATOM 671 N N . THR A 1 84 ? 17.790 1.716 -9.724 1.00 88.62 84 THR A N 1
ATOM 672 C CA . THR A 1 84 ? 18.243 0.346 -9.993 1.00 88.62 84 THR A CA 1
ATOM 673 C C . THR A 1 84 ? 17.073 -0.556 -10.353 1.00 88.62 84 THR A C 1
ATOM 675 O O . THR A 1 84 ? 15.965 -0.386 -9.843 1.00 88.62 84 THR A O 1
ATOM 678 N N . LYS A 1 85 ? 17.339 -1.552 -11.209 1.00 88.12 85 LYS A N 1
ATOM 679 C CA . LYS A 1 85 ? 16.343 -2.556 -11.616 1.00 88.12 85 LYS A CA 1
ATOM 680 C C . LYS A 1 85 ? 15.849 -3.420 -10.456 1.00 88.12 85 LYS A C 1
ATOM 682 O O . LYS A 1 85 ? 14.698 -3.824 -10.447 1.00 88.12 85 LYS A O 1
ATOM 687 N N . GLU A 1 86 ? 16.698 -3.65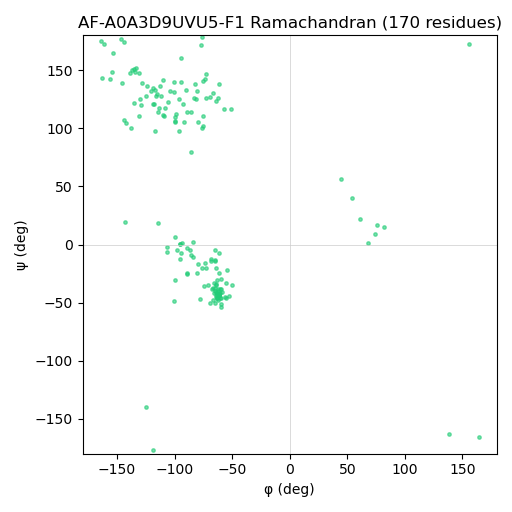3 -9.460 1.00 87.31 86 GLU A N 1
ATOM 688 C CA . GLU A 1 86 ? 16.364 -4.420 -8.250 1.00 87.31 86 GLU A CA 1
ATOM 689 C C . GLU A 1 86 ? 15.206 -3.792 -7.460 1.00 87.31 86 GLU A C 1
ATOM 691 O O . GLU A 1 86 ? 14.421 -4.499 -6.838 1.00 87.31 86 GLU A O 1
ATOM 696 N N . SER A 1 87 ? 15.065 -2.466 -7.529 1.00 90.00 87 SER A N 1
ATOM 697 C CA . SER A 1 87 ? 14.014 -1.714 -6.837 1.00 90.00 87 SER A CA 1
ATOM 698 C C . SER A 1 87 ? 12.789 -1.433 -7.713 1.00 90.00 87 SER A C 1
ATOM 700 O O . SER A 1 87 ? 11.839 -0.812 -7.236 1.00 90.00 87 SER A O 1
ATOM 702 N N . TYR A 1 88 ? 12.780 -1.880 -8.977 1.00 93.06 88 TYR A N 1
ATOM 703 C CA . TYR A 1 88 ? 11.650 -1.683 -9.895 1.00 93.06 88 TYR A CA 1
ATOM 704 C C . TYR A 1 88 ? 10.311 -2.153 -9.335 1.00 93.06 88 TYR A C 1
ATOM 706 O O . TYR A 1 88 ? 9.374 -1.367 -9.435 1.00 93.06 88 TYR A O 1
ATOM 714 N N . PRO A 1 89 ? 10.191 -3.335 -8.698 1.00 92.19 89 PRO A N 1
ATOM 715 C CA . PRO A 1 89 ? 8.916 -3.760 -8.132 1.00 92.19 89 PRO A CA 1
ATOM 716 C C . PRO A 1 89 ? 8.348 -2.731 -7.149 1.00 92.19 89 PRO A C 1
ATOM 718 O O . PRO A 1 89 ? 7.185 -2.346 -7.233 1.00 92.19 89 PRO A O 1
ATOM 721 N N . THR A 1 90 ? 9.200 -2.231 -6.250 1.00 92.06 90 THR A N 1
ATOM 722 C CA . THR A 1 90 ? 8.825 -1.233 -5.249 1.00 92.06 90 THR A CA 1
ATOM 723 C C . THR A 1 90 ? 8.469 0.093 -5.907 1.00 92.06 90 THR A C 1
ATOM 725 O O . THR A 1 90 ? 7.437 0.670 -5.587 1.00 92.06 90 THR A O 1
ATOM 728 N N . TYR A 1 91 ? 9.286 0.592 -6.839 1.00 93.56 91 TYR A N 1
ATOM 729 C CA . TYR A 1 91 ? 8.992 1.845 -7.543 1.00 93.56 91 TYR A CA 1
ATOM 730 C C . TYR A 1 91 ? 7.699 1.757 -8.351 1.00 93.56 91 TYR A C 1
ATOM 732 O O . TYR A 1 91 ? 6.905 2.694 -8.344 1.00 93.56 91 TYR A O 1
ATOM 740 N N . PHE A 1 92 ? 7.468 0.624 -9.005 1.00 94.38 92 PHE A N 1
ATOM 741 C CA . PHE A 1 92 ? 6.272 0.366 -9.783 1.00 94.38 92 PHE A CA 1
ATOM 742 C C . PHE A 1 92 ? 5.020 0.317 -8.908 1.00 94.38 92 PHE A C 1
ATOM 744 O O . PHE A 1 92 ? 4.076 1.052 -9.175 1.00 94.38 92 PHE A O 1
ATOM 751 N N . LEU A 1 93 ? 5.039 -0.456 -7.817 1.00 93.75 93 LEU A N 1
ATOM 752 C CA . LEU A 1 93 ? 3.930 -0.523 -6.863 1.00 93.75 93 LEU A CA 1
ATOM 753 C C . LEU A 1 93 ? 3.620 0.850 -6.251 1.00 93.75 93 LEU A C 1
ATOM 755 O O . LEU A 1 93 ? 2.458 1.232 -6.133 1.00 93.75 93 LEU A O 1
ATOM 759 N N . ARG A 1 94 ? 4.657 1.626 -5.913 1.00 92.38 94 ARG A N 1
ATOM 760 C CA . ARG A 1 94 ? 4.492 3.002 -5.426 1.00 92.38 94 ARG A CA 1
ATOM 761 C C . ARG A 1 94 ? 3.810 3.888 -6.453 1.00 92.38 94 ARG A C 1
ATOM 763 O O . ARG A 1 94 ? 2.903 4.623 -6.090 1.00 92.38 94 ARG A O 1
ATOM 770 N N . MET A 1 95 ? 4.237 3.813 -7.712 1.00 94.81 95 MET A N 1
ATOM 771 C CA . MET A 1 95 ? 3.650 4.600 -8.792 1.00 94.81 95 MET A CA 1
ATOM 772 C C . MET A 1 95 ? 2.199 4.188 -9.059 1.00 94.81 95 MET A C 1
ATOM 774 O O . MET A 1 95 ? 1.338 5.058 -9.174 1.00 94.81 95 MET A O 1
ATOM 778 N N . LEU A 1 96 ? 1.899 2.885 -9.057 1.00 94.44 96 LEU A N 1
ATOM 779 C CA . LEU A 1 96 ? 0.528 2.375 -9.140 1.00 94.44 96 LEU A CA 1
ATOM 780 C C . LEU A 1 96 ? -0.353 2.946 -8.026 1.00 94.44 96 LEU A C 1
ATOM 782 O O . LEU A 1 96 ? -1.442 3.428 -8.310 1.00 94.44 96 LEU A O 1
ATOM 786 N N . ALA A 1 97 ? 0.133 2.974 -6.783 1.00 93.12 97 ALA A N 1
ATOM 787 C CA . ALA A 1 97 ? -0.617 3.507 -5.646 1.00 93.12 97 ALA A CA 1
ATOM 788 C C . ALA A 1 97 ? -0.905 5.021 -5.735 1.00 93.12 97 ALA A C 1
ATOM 790 O O . ALA A 1 97 ? -1.750 5.520 -4.995 1.00 93.12 97 ALA A O 1
ATOM 791 N N . THR A 1 98 ? -0.253 5.763 -6.641 1.00 92.50 98 THR A N 1
ATOM 792 C CA . THR A 1 98 ? -0.604 7.174 -6.911 1.00 92.50 98 THR A CA 1
ATOM 793 C C . THR A 1 98 ? -1.870 7.316 -7.757 1.00 92.50 98 THR A C 1
ATOM 795 O O . THR A 1 98 ? -2.509 8.368 -7.746 1.00 92.50 98 THR A O 1
ATOM 798 N N . ASN A 1 99 ? -2.258 6.262 -8.482 1.00 92.94 99 ASN A N 1
ATOM 799 C CA . ASN A 1 99 ? -3.503 6.215 -9.230 1.00 92.94 99 ASN A CA 1
ATOM 800 C C . ASN A 1 99 ? -4.657 5.815 -8.295 1.00 92.94 99 ASN A C 1
ATOM 802 O O . ASN A 1 99 ? -4.599 4.789 -7.625 1.00 92.94 99 ASN A O 1
ATOM 806 N N . GLU A 1 100 ? -5.723 6.617 -8.262 1.00 92.25 100 GLU A N 1
ATOM 807 C CA . GLU A 1 100 ? -6.840 6.418 -7.330 1.00 92.25 100 GLU A CA 1
ATOM 808 C C . GLU A 1 100 ? -7.580 5.086 -7.541 1.00 92.25 100 GLU A C 1
ATOM 810 O O . GLU A 1 100 ? -7.979 4.451 -6.566 1.00 92.25 100 GLU A O 1
ATOM 815 N N . GLU A 1 101 ? -7.757 4.658 -8.792 1.00 92.75 101 GLU A N 1
ATOM 816 C CA . GLU A 1 101 ? -8.423 3.396 -9.127 1.00 92.75 101 GLU A CA 1
ATOM 817 C C . GLU A 1 101 ? -7.567 2.205 -8.698 1.00 92.75 101 GLU A C 1
ATOM 819 O O . GLU A 1 101 ? -8.042 1.344 -7.960 1.00 92.75 101 GLU A O 1
ATOM 824 N N . ALA A 1 102 ? -6.285 2.202 -9.071 1.00 93.81 102 ALA A N 1
ATOM 825 C CA . ALA A 1 102 ? -5.363 1.153 -8.652 1.00 93.81 102 ALA A CA 1
ATOM 826 C C . ALA A 1 102 ? -5.231 1.097 -7.124 1.00 93.81 102 ALA A C 1
ATOM 828 O O . ALA A 1 102 ? -5.261 0.013 -6.550 1.00 93.81 102 ALA A O 1
ATOM 829 N N . ARG A 1 103 ? -5.156 2.249 -6.445 1.00 92.31 103 ARG A N 1
ATOM 830 C CA . ARG A 1 103 ? -5.089 2.313 -4.980 1.00 92.31 103 ARG A CA 1
ATOM 831 C C . ARG A 1 103 ? -6.313 1.675 -4.322 1.00 92.31 103 ARG A C 1
ATOM 833 O O . ARG A 1 103 ? -6.146 0.853 -3.434 1.00 92.31 103 ARG A O 1
ATOM 840 N N . LYS A 1 104 ? -7.532 1.969 -4.780 1.00 92.38 104 LYS A N 1
ATOM 841 C CA . LYS A 1 104 ? -8.750 1.332 -4.235 1.00 92.38 104 LYS A CA 1
ATOM 842 C C . LYS A 1 104 ? -8.781 -0.184 -4.424 1.00 92.38 104 LYS A C 1
ATOM 844 O O . LYS A 1 104 ? -9.465 -0.866 -3.679 1.00 92.38 104 LYS A O 1
ATOM 849 N N . LEU A 1 105 ? -8.069 -0.699 -5.422 1.00 93.69 105 LEU A N 1
ATOM 850 C CA . LEU A 1 105 ? -7.968 -2.132 -5.686 1.00 93.69 105 LEU A CA 1
ATOM 851 C C . LEU A 1 105 ? -6.800 -2.788 -4.933 1.00 93.69 105 LEU A C 1
ATOM 853 O O . LEU A 1 105 ? -6.831 -3.987 -4.697 1.00 93.69 105 LEU A O 1
ATOM 857 N N . LEU A 1 106 ? -5.761 -2.038 -4.563 1.00 93.75 106 LEU A N 1
ATOM 858 C CA . LEU A 1 106 ? -4.603 -2.558 -3.828 1.00 93.75 106 LEU A CA 1
ATOM 859 C C . LEU A 1 106 ? -4.858 -2.705 -2.319 1.00 93.75 106 LEU A C 1
ATOM 861 O O . LEU A 1 106 ? -4.201 -3.509 -1.668 1.00 93.75 106 LEU A O 1
ATOM 865 N N . TRP A 1 107 ? -5.796 -1.955 -1.750 1.00 93.94 107 TRP A N 1
ATOM 866 C CA . TRP A 1 107 ? -6.211 -2.109 -0.356 1.00 93.94 107 TRP A CA 1
ATOM 867 C C . TRP A 1 107 ? -7.620 -2.678 -0.311 1.00 93.94 107 TRP A C 1
ATOM 869 O O . TRP A 1 107 ? -8.457 -2.325 -1.138 1.00 93.94 107 TRP A O 1
ATOM 879 N N . TRP A 1 108 ? -7.882 -3.570 0.640 1.00 93.56 108 TRP A N 1
ATOM 880 C CA . TRP A 1 108 ? -9.237 -4.064 0.841 1.00 93.56 108 TRP A CA 1
ATOM 881 C C . TRP A 1 108 ? -10.082 -2.983 1.494 1.00 93.56 108 TRP A C 1
ATOM 883 O O . TRP A 1 108 ? -9.612 -2.259 2.380 1.00 93.56 108 TRP A O 1
ATOM 893 N N . ASP A 1 109 ? -11.336 -2.902 1.078 1.00 91.25 109 ASP A N 1
ATOM 894 C CA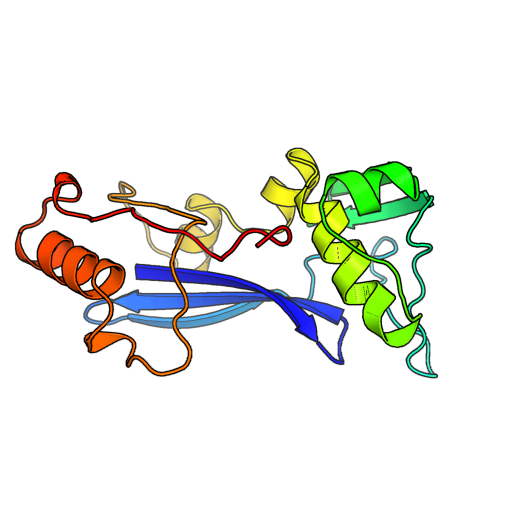 . ASP A 1 109 ? -12.310 -2.070 1.749 1.00 91.25 109 ASP A CA 1
ATOM 895 C C . ASP A 1 109 ? -12.804 -2.724 3.052 1.00 91.25 109 ASP A C 1
ATOM 897 O O . ASP A 1 109 ? -12.483 -3.863 3.420 1.00 91.25 109 ASP A O 1
ATOM 901 N N . LYS A 1 110 ? -13.575 -1.950 3.814 1.00 90.00 110 LYS A N 1
ATOM 902 C CA . LYS A 1 110 ? -14.121 -2.384 5.099 1.00 90.00 110 LYS A CA 1
ATOM 903 C C . LYS A 1 110 ? -15.050 -3.589 4.926 1.00 90.00 110 LYS A C 1
ATOM 905 O O . LYS A 1 110 ? -15.026 -4.492 5.760 1.00 90.00 110 LYS A O 1
ATOM 910 N N . GLU A 1 111 ? -15.899 -3.586 3.906 1.00 90.44 111 GLU A N 1
ATOM 911 C CA . GLU A 1 111 ? -16.868 -4.642 3.629 1.00 90.44 111 GLU A CA 1
ATOM 912 C C . GLU A 1 111 ? -16.175 -5.986 3.368 1.00 90.44 111 GLU A C 1
ATOM 914 O O . GLU A 1 111 ? -16.573 -6.993 3.954 1.00 90.44 111 GLU A O 1
ATOM 919 N N . GLU A 1 112 ? -15.102 -5.985 2.585 1.00 90.88 112 GLU A N 1
ATOM 920 C CA . GLU A 1 112 ? -14.298 -7.160 2.243 1.00 90.88 112 GLU A CA 1
ATOM 921 C C . GLU A 1 112 ? -13.624 -7.764 3.473 1.00 90.88 112 GLU A C 1
ATOM 923 O O . GLU A 1 112 ? -13.695 -8.970 3.716 1.00 90.88 112 GLU A O 1
ATOM 928 N N . ILE A 1 113 ? -13.038 -6.911 4.314 1.00 91.00 113 ILE A N 1
ATOM 929 C CA . ILE A 1 113 ? -12.420 -7.333 5.573 1.00 91.00 113 ILE A CA 1
ATOM 930 C C . ILE A 1 113 ? -13.476 -7.938 6.505 1.00 91.00 113 ILE A C 1
ATOM 932 O O . ILE A 1 113 ? -13.260 -8.994 7.101 1.00 91.00 113 ILE A O 1
ATOM 936 N N . LEU A 1 114 ? -14.637 -7.292 6.648 1.00 89.19 114 LEU A N 1
ATOM 937 C CA . LEU A 1 114 ? -15.717 -7.799 7.497 1.00 89.19 114 LEU A CA 1
ATOM 938 C C . LEU A 1 114 ? -16.268 -9.138 6.989 1.00 89.19 114 LEU A C 1
ATOM 940 O O . LEU A 1 114 ? -16.532 -10.027 7.807 1.00 89.19 114 L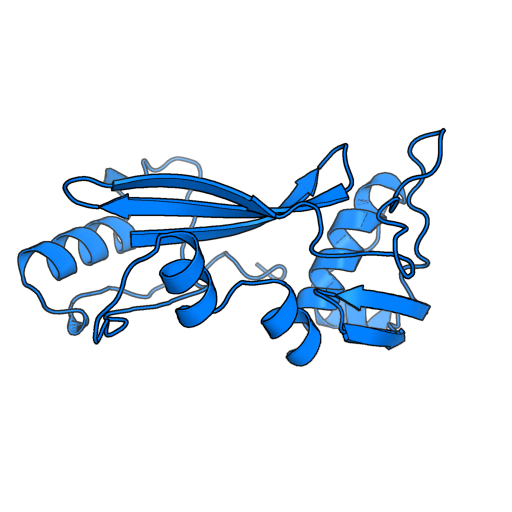EU A O 1
ATOM 944 N N . GLU A 1 115 ? -16.431 -9.291 5.672 1.00 90.31 115 GLU A N 1
ATOM 945 C CA . GLU A 1 115 ? -16.892 -10.529 5.042 1.00 90.31 115 GLU A CA 1
ATOM 946 C C . GLU A 1 115 ? -15.924 -11.686 5.301 1.00 90.31 115 GLU A C 1
ATOM 948 O O . GLU A 1 115 ? -16.363 -12.739 5.775 1.00 90.31 115 GLU A O 1
ATOM 953 N N . GLU A 1 116 ? -14.623 -11.469 5.097 1.00 89.12 116 GLU A N 1
ATOM 954 C CA . GLU A 1 116 ? -13.582 -12.483 5.307 1.00 89.12 116 GLU A CA 1
ATOM 955 C C . GLU A 1 116 ? -13.553 -12.988 6.758 1.00 89.12 116 GLU A C 1
ATOM 957 O O . GLU A 1 116 ? -13.430 -14.186 7.022 1.00 89.12 116 GLU A O 1
ATOM 962 N N . PHE A 1 117 ? -13.774 -12.100 7.731 1.00 84.50 117 PHE A N 1
ATOM 963 C CA . PHE A 1 117 ? -13.862 -12.486 9.143 1.00 84.50 117 PHE A CA 1
ATOM 964 C C . PHE A 1 117 ? -15.251 -12.977 9.579 1.00 84.50 117 PHE A C 1
ATOM 966 O O . PHE A 1 117 ? -15.459 -13.282 10.760 1.00 84.50 117 PHE A O 1
ATOM 973 N N . GLY A 1 118 ? -16.224 -13.051 8.665 1.00 85.38 118 GLY A N 1
ATOM 974 C CA . GLY A 1 118 ? -17.605 -13.427 8.969 1.00 85.38 118 GLY A CA 1
ATOM 975 C C . GLY A 1 118 ? -18.292 -12.475 9.956 1.00 85.38 118 GLY A C 1
ATOM 976 O O . GLY A 1 118 ? -19.259 -12.861 10.626 1.00 85.38 118 GLY A O 1
ATOM 977 N N . LEU A 1 119 ? -17.792 -11.244 10.077 1.00 81.75 119 LEU A N 1
ATOM 978 C CA . LEU A 1 119 ? -18.315 -10.220 10.966 1.00 81.75 119 LEU A CA 1
ATOM 979 C C . LEU A 1 119 ? -19.540 -9.576 10.324 1.00 81.75 119 LEU A C 1
ATOM 981 O O . LEU A 1 119 ? -19.454 -8.763 9.413 1.00 81.75 119 LEU A O 1
ATOM 985 N N . LYS A 1 120 ? -20.717 -9.933 10.837 1.00 76.50 120 LYS A N 1
ATOM 986 C CA . LYS A 1 120 ? -21.998 -9.375 10.392 1.00 76.50 120 LYS A CA 1
ATOM 987 C C . LYS A 1 120 ? -22.459 -8.308 11.374 1.00 76.50 120 LYS A C 1
ATOM 989 O O . LYS A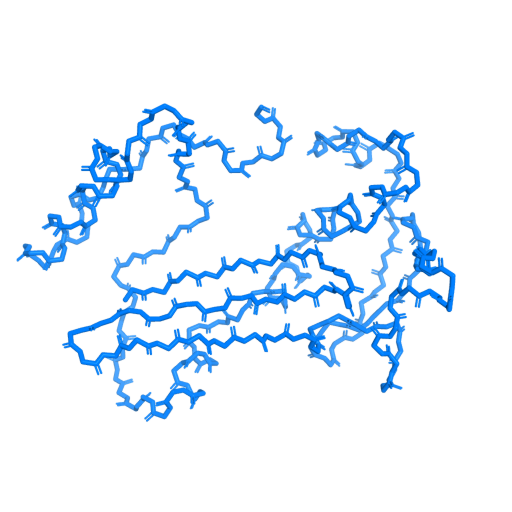 1 120 ? -22.485 -8.558 12.578 1.00 76.50 120 LYS A O 1
ATOM 994 N N . GLY A 1 121 ? -22.850 -7.145 10.874 1.00 73.81 121 GLY A N 1
ATOM 995 C CA . GLY A 1 121 ? -23.357 -6.055 11.701 1.00 73.81 121 GLY A CA 1
ATOM 996 C C . GLY A 1 121 ? -23.177 -4.699 11.039 1.00 73.81 121 GLY A C 1
ATOM 997 O O . GLY A 1 121 ? -22.529 -4.592 10.002 1.00 73.81 121 GLY A O 1
ATOM 998 N N . ASP A 1 122 ? -23.755 -3.681 11.665 1.00 82.00 122 ASP A N 1
ATOM 999 C CA . ASP A 1 122 ? -23.579 -2.286 11.273 1.00 82.00 122 ASP A CA 1
ATOM 1000 C C . ASP A 1 122 ? -22.306 -1.749 11.940 1.00 82.00 122 ASP A C 1
ATOM 1002 O O . ASP A 1 122 ? -22.333 -1.191 13.037 1.00 82.00 122 ASP A O 1
ATOM 1006 N N . TRP A 1 123 ? -21.159 -2.087 11.348 1.00 85.62 123 TRP A N 1
ATOM 1007 C CA . TRP A 1 123 ? -19.857 -1.636 11.826 1.00 85.62 123 TRP A CA 1
ATOM 1008 C C . TRP A 1 123 ? -19.542 -0.272 11.221 1.00 85.62 123 TRP A C 1
ATOM 1010 O O . TRP A 1 123 ? -19.324 -0.147 10.013 1.00 85.62 123 TRP A O 1
ATOM 1020 N N . GLU A 1 124 ? -19.471 0.740 12.077 1.00 86.56 124 GLU A N 1
ATOM 1021 C CA . GLU A 1 124 ? -19.026 2.075 11.696 1.00 86.56 124 GLU A CA 1
ATOM 1022 C C . GLU A 1 124 ? -17.508 2.201 11.864 1.00 86.56 124 GLU A C 1
ATOM 1024 O O . GLU A 1 124 ? -16.935 1.818 12.890 1.00 86.56 124 GLU A O 1
ATOM 1029 N N . VAL A 1 125 ? -16.847 2.756 10.848 1.00 89.25 125 VAL A N 1
ATOM 1030 C CA . VAL A 1 125 ? -15.431 3.124 10.934 1.00 89.25 125 VAL A CA 1
ATOM 1031 C C . VAL A 1 125 ? -15.336 4.386 11.778 1.00 89.25 125 VAL A C 1
ATOM 1033 O O . VAL A 1 125 ? -15.767 5.455 11.359 1.00 89.25 125 VAL A O 1
ATOM 1036 N N . ALA A 1 126 ? -14.780 4.253 12.982 1.00 90.69 126 ALA A N 1
ATOM 1037 C CA . ALA A 1 126 ? -14.580 5.393 13.872 1.00 90.69 126 ALA A CA 1
ATOM 1038 C C . ALA A 1 126 ? -13.467 6.332 13.373 1.00 90.69 126 ALA A C 1
ATOM 1040 O O . ALA A 1 126 ? -13.552 7.540 13.575 1.00 90.69 126 ALA A O 1
ATOM 1041 N N . TYR A 1 127 ? -12.422 5.773 12.756 1.00 92.12 127 TYR A N 1
ATOM 1042 C CA . TYR A 1 127 ? -11.274 6.499 12.214 1.00 92.12 127 TYR A CA 1
ATOM 1043 C C . TYR A 1 127 ? -10.506 5.610 11.224 1.00 92.12 127 TYR A C 1
ATOM 1045 O O . TYR A 1 127 ? -10.371 4.407 11.459 1.00 92.12 127 TYR A O 1
ATOM 1053 N N . GLU A 1 128 ? -9.995 6.210 10.152 1.00 92.00 128 GLU A N 1
ATOM 1054 C CA . GLU A 1 128 ? -9.158 5.593 9.121 1.00 92.00 128 GLU A CA 1
ATOM 1055 C C . GLU A 1 128 ? -8.144 6.635 8.638 1.00 92.00 128 GLU A C 1
ATOM 1057 O O . GLU A 1 128 ? -8.492 7.806 8.485 1.00 92.00 128 GLU A O 1
ATOM 1062 N N . THR A 1 129 ? -6.894 6.220 8.430 1.00 90.38 129 THR A N 1
ATOM 1063 C CA . THR A 1 129 ? -5.839 7.092 7.908 1.00 90.38 129 THR A CA 1
ATOM 1064 C C . THR A 1 129 ? -4.761 6.284 7.188 1.00 90.38 129 THR A C 1
ATOM 1066 O O . THR A 1 129 ? -4.466 5.147 7.565 1.00 90.38 129 THR A O 1
ATOM 1069 N N . GLU A 1 130 ? -4.155 6.896 6.173 1.00 87.56 130 GLU A N 1
ATOM 1070 C CA . GLU A 1 130 ? -2.904 6.458 5.532 1.00 87.56 130 GLU A CA 1
ATOM 1071 C C . GLU A 1 130 ? -1.693 7.246 6.088 1.00 87.56 130 GLU A C 1
ATOM 1073 O O . GLU A 1 130 ? -0.535 6.991 5.744 1.00 87.56 130 GLU A O 1
ATOM 1078 N N . GLU A 1 131 ? -1.960 8.227 6.951 1.00 86.38 131 GLU A N 1
ATOM 1079 C CA . GLU A 1 131 ? -1.0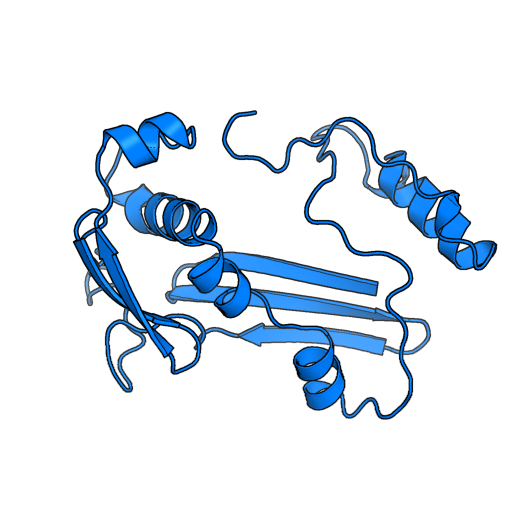21 9.225 7.443 1.00 86.38 131 GLU A CA 1
ATOM 1080 C C . GLU A 1 131 ? -0.683 8.953 8.909 1.00 86.38 131 GLU A C 1
ATOM 1082 O O . GLU A 1 131 ? -1.538 8.954 9.790 1.00 86.38 131 GLU A O 1
ATOM 1087 N N . TRP A 1 132 ? 0.593 8.671 9.167 1.00 83.56 132 TRP A N 1
ATOM 1088 C CA . TRP A 1 132 ? 1.141 8.595 10.517 1.00 83.56 132 TRP A CA 1
ATOM 1089 C C . TRP A 1 132 ? 2.640 8.901 10.492 1.00 83.56 132 TRP A C 1
ATOM 1091 O O . TRP A 1 132 ? 3.280 8.908 9.436 1.00 83.56 132 TRP A O 1
ATOM 1101 N N . GLN A 1 133 ? 3.210 9.174 11.663 1.00 83.62 133 GLN A N 1
ATOM 1102 C CA . GLN A 1 133 ? 4.644 9.395 11.806 1.00 83.62 133 GLN A CA 1
ATOM 1103 C C . GLN A 1 133 ? 5.335 8.134 12.308 1.00 83.62 133 GLN A C 1
ATOM 1105 O O . GLN A 1 133 ? 5.183 7.756 13.472 1.00 83.62 133 GLN A O 1
ATOM 1110 N N . HIS A 1 134 ? 6.152 7.514 11.464 1.00 75.19 134 HIS A N 1
ATOM 1111 C CA . HIS A 1 134 ? 7.132 6.550 11.931 1.00 75.19 134 HIS A CA 1
ATOM 1112 C C . HIS A 1 134 ? 8.373 7.269 12.462 1.00 75.19 134 HIS A C 1
ATOM 1114 O O . HIS A 1 134 ? 9.000 8.043 11.742 1.00 75.19 134 HIS A O 1
ATOM 1120 N N . VAL A 1 135 ? 8.762 6.994 13.703 1.00 79.25 135 VAL A N 1
ATOM 1121 C CA . VAL A 1 135 ? 9.965 7.563 14.320 1.00 79.25 135 VAL A CA 1
ATOM 1122 C C . VAL A 1 135 ? 10.902 6.410 14.683 1.00 79.25 135 VAL A C 1
ATOM 1124 O O . VAL A 1 135 ? 10.515 5.521 15.434 1.00 79.25 135 VAL A O 1
ATOM 1127 N N . GLU A 1 136 ? 12.124 6.403 14.137 1.00 75.44 136 GLU A N 1
ATOM 1128 C CA . GLU A 1 136 ? 13.057 5.263 14.258 1.00 75.44 136 GLU A CA 1
ATOM 1129 C C . GLU A 1 136 ? 13.505 4.980 15.703 1.00 75.44 136 GLU A C 1
ATOM 1131 O O . GLU A 1 136 ? 13.720 3.828 16.078 1.00 75.44 136 GLU A O 1
ATOM 1136 N N . GLU A 1 137 ? 13.664 6.026 16.517 1.00 81.94 137 GLU A N 1
ATOM 1137 C CA . GLU A 1 137 ? 14.193 5.920 17.886 1.00 81.94 137 GLU A CA 1
ATOM 1138 C C . GLU A 1 137 ? 13.098 5.818 18.961 1.00 81.94 137 GLU A C 1
ATOM 1140 O O . GLU A 1 137 ? 13.386 5.499 20.117 1.00 81.94 137 GLU A O 1
ATOM 1145 N N . GLU A 1 138 ? 11.846 6.087 18.596 1.00 82.56 138 GLU A N 1
ATOM 1146 C CA . GLU A 1 138 ? 10.713 6.128 19.516 1.00 82.56 138 GLU A CA 1
ATOM 1147 C C . GLU A 1 138 ? 9.992 4.778 19.538 1.00 82.56 138 GLU A C 1
ATOM 1149 O O . GLU A 1 138 ? 9.772 4.137 18.507 1.00 82.56 138 GLU A O 1
ATOM 1154 N N . LYS A 1 139 ? 9.561 4.326 20.719 1.00 84.44 139 LYS A N 1
ATOM 1155 C CA . LYS A 1 139 ? 8.673 3.159 20.770 1.00 84.44 139 LYS A CA 1
ATOM 1156 C C . LYS A 1 139 ? 7.285 3.543 20.273 1.00 84.44 139 LYS A C 1
ATOM 1158 O O . LYS A 1 139 ? 6.765 4.593 20.619 1.00 84.44 139 LYS A O 1
ATOM 1163 N N . VAL A 1 140 ? 6.593 2.606 19.628 1.00 81.56 140 VAL A N 1
ATOM 1164 C CA . VAL A 1 140 ? 5.179 2.773 19.230 1.00 81.56 140 VAL A CA 1
ATOM 1165 C C . VAL A 1 140 ? 4.291 3.255 20.392 1.00 81.56 140 VAL A C 1
ATOM 1167 O O . VAL A 1 140 ? 3.378 4.040 20.186 1.00 81.56 140 VAL A O 1
ATOM 1170 N N . SER A 1 141 ? 4.568 2.834 21.632 1.00 84.94 141 SER A N 1
ATOM 1171 C CA . SER A 1 141 ? 3.829 3.277 22.827 1.00 84.94 141 SER A CA 1
ATOM 1172 C C . SER A 1 141 ? 4.112 4.718 23.269 1.00 84.94 141 SER A C 1
ATOM 1174 O O . SER A 1 141 ? 3.362 5.272 24.069 1.00 84.94 141 SER A O 1
ATOM 1176 N N . GLU A 1 142 ? 5.236 5.288 22.848 1.00 88.62 142 GLU A N 1
ATOM 1177 C CA . GLU A 1 142 ? 5.662 6.657 23.165 1.00 88.62 142 GLU A CA 1
ATOM 1178 C C . GLU A 1 142 ? 5.127 7.655 22.126 1.00 88.62 142 GLU A C 1
ATOM 1180 O O . GLU A 1 142 ? 4.847 8.796 22.482 1.00 88.62 142 GLU A O 1
ATOM 1185 N N . ASN A 1 143 ? 4.854 7.170 20.912 1.00 88.44 143 ASN A N 1
ATOM 1186 C CA . ASN A 1 143 ? 4.332 7.944 19.797 1.00 88.44 143 ASN A CA 1
ATOM 1187 C C . ASN A 1 143 ? 2.939 8.537 20.074 1.00 88.44 143 ASN A C 1
ATOM 1189 O O . ASN A 1 143 ? 1.985 7.830 20.419 1.00 88.44 143 ASN A O 1
ATOM 1193 N N . GLU A 1 144 ? 2.821 9.854 19.889 1.00 89.81 144 GLU A N 1
ATOM 1194 C CA . GLU A 1 144 ? 1.619 10.627 20.227 1.00 89.81 144 GLU A CA 1
ATOM 1195 C C . GLU A 1 144 ? 0.380 10.165 19.449 1.00 89.81 144 GLU A C 1
ATOM 1197 O O . GLU A 1 144 ? -0.707 10.080 20.029 1.00 89.81 144 GLU A O 1
ATOM 1202 N N . PHE A 1 145 ? 0.536 9.803 18.170 1.00 90.81 145 PHE A N 1
ATOM 1203 C CA . PHE A 1 145 ? -0.568 9.292 17.359 1.00 90.81 145 PHE A CA 1
ATOM 1204 C C . PHE A 1 145 ? -1.141 8.015 17.985 1.00 90.81 145 PHE A C 1
ATOM 1206 O O . PHE A 1 145 ? -2.327 7.971 18.322 1.00 90.81 145 PHE A O 1
ATOM 1213 N N . PHE A 1 146 ? -0.308 7.008 18.262 1.00 89.44 146 PHE A N 1
ATOM 1214 C CA . PHE A 1 146 ? -0.774 5.748 18.854 1.00 89.44 146 PHE A CA 1
ATOM 1215 C C . PHE A 1 146 ? -1.318 5.914 20.282 1.00 89.44 146 PHE A C 1
ATOM 1217 O O . PHE A 1 146 ? -2.286 5.243 20.653 1.00 89.44 146 PHE A O 1
ATOM 1224 N N . GLN A 1 147 ? -0.766 6.838 21.077 1.00 91.69 147 GLN A N 1
ATOM 1225 C C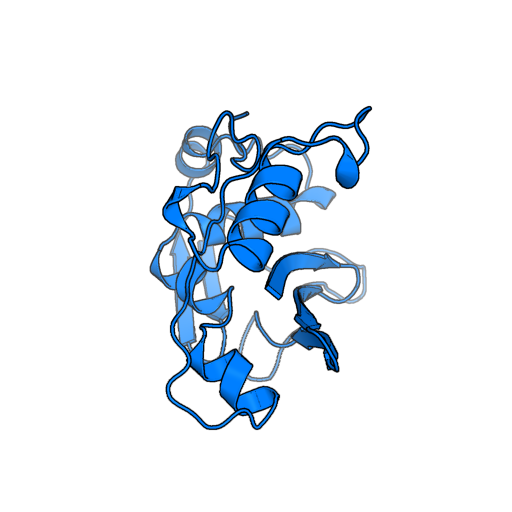A . GLN A 1 147 ? -1.339 7.201 22.379 1.00 91.69 147 GLN A CA 1
ATOM 1226 C C . GLN A 1 147 ? -2.735 7.821 22.239 1.00 91.69 147 GLN A C 1
ATOM 1228 O O . GLN A 1 147 ? -3.642 7.484 23.005 1.00 91.69 147 GLN A O 1
ATOM 1233 N N . SER A 1 148 ? -2.932 8.697 21.251 1.00 93.19 148 SER A N 1
ATOM 1234 C CA . SER A 1 148 ? 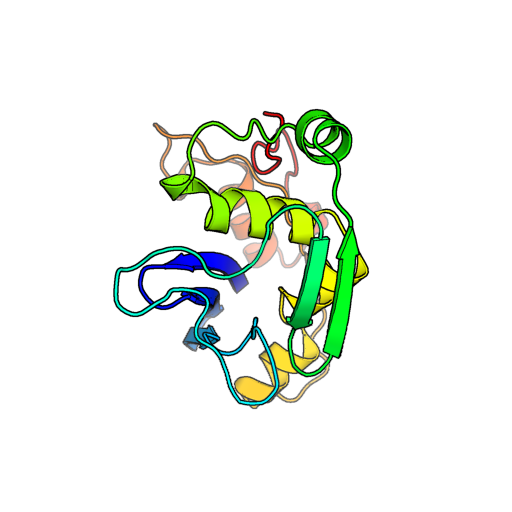-4.230 9.320 20.984 1.00 93.19 148 SER A CA 1
ATOM 1235 C C . SER A 1 148 ? -5.270 8.307 20.493 1.00 93.19 148 SER A C 1
ATOM 1237 O O . SER A 1 148 ? -6.412 8.345 20.950 1.00 93.19 148 SER A O 1
ATOM 1239 N N . VAL A 1 149 ? -4.867 7.325 19.673 1.00 91.81 149 VAL A N 1
ATOM 1240 C CA . VAL A 1 149 ? -5.718 6.199 19.251 1.00 91.81 149 VAL A CA 1
ATOM 1241 C C . VAL A 1 149 ? -6.154 5.368 20.460 1.00 91.81 149 VAL A C 1
ATOM 1243 O O . VAL A 1 149 ? -7.336 5.049 20.599 1.00 91.81 149 VAL A O 1
ATOM 1246 N N . ALA A 1 150 ? -5.239 5.058 21.383 1.00 91.75 150 ALA A N 1
ATOM 1247 C CA . ALA A 1 150 ? -5.591 4.357 22.617 1.00 91.75 150 ALA A CA 1
ATOM 1248 C C . ALA A 1 150 ? -6.591 5.162 23.471 1.00 91.75 150 ALA A C 1
ATOM 1250 O O . ALA A 1 150 ? -7.577 4.603 23.957 1.00 91.75 150 ALA A O 1
ATOM 1251 N N . ALA A 1 151 ? -6.386 6.477 23.599 1.00 94.50 151 ALA A N 1
ATOM 1252 C CA . ALA A 1 151 ? -7.301 7.365 24.315 1.00 94.50 151 ALA A CA 1
ATOM 1253 C C . ALA A 1 151 ? -8.682 7.461 23.643 1.00 94.50 151 ALA A C 1
ATOM 1255 O O . ALA A 1 151 ? -9.696 7.513 24.340 1.00 94.50 151 ALA A O 1
ATOM 1256 N N . ALA A 1 152 ? -8.737 7.460 22.310 1.00 94.50 152 ALA A N 1
ATOM 1257 C CA . ALA A 1 152 ? -9.979 7.456 21.544 1.00 94.50 152 ALA A CA 1
ATOM 1258 C C . ALA A 1 152 ? -10.778 6.167 21.761 1.00 94.50 152 ALA A C 1
ATOM 1260 O O . ALA A 1 152 ? -11.993 6.222 21.944 1.00 94.50 152 ALA A O 1
ATOM 1261 N N . ILE A 1 153 ? -10.101 5.015 21.821 1.00 91.12 153 ILE A N 1
ATOM 1262 C CA . ILE A 1 153 ? -10.727 3.725 22.145 1.00 91.12 153 ILE A CA 1
ATOM 1263 C C . ILE A 1 153 ? -11.292 3.737 23.571 1.00 91.12 153 ILE A C 1
ATOM 1265 O O . ILE A 1 153 ? -12.427 3.310 23.782 1.00 91.12 153 ILE A O 1
ATOM 1269 N N . GLU A 1 154 ? -10.529 4.234 24.550 1.00 93.06 154 GLU A N 1
ATOM 1270 C CA . GLU A 1 154 ? -10.961 4.298 25.953 1.00 93.06 154 GLU A CA 1
ATOM 1271 C C . GLU A 1 154 ? -12.164 5.232 26.148 1.00 93.06 154 GLU A C 1
ATOM 1273 O O . GLU A 1 154 ? -13.115 4.888 26.852 1.00 93.06 154 GLU A O 1
ATOM 1278 N N . LYS A 1 155 ? -12.139 6.406 25.508 1.00 94.50 155 LYS A N 1
ATOM 1279 C CA . LYS A 1 155 ? -13.196 7.425 25.611 1.00 94.50 155 LYS A CA 1
ATOM 1280 C C . LYS A 1 155 ? -14.369 7.191 24.663 1.00 94.50 155 LYS A C 1
ATOM 1282 O O . LYS A 1 155 ? -15.382 7.868 24.810 1.00 94.50 155 LYS A O 1
ATOM 1287 N N . GLN A 1 156 ? -14.232 6.257 23.720 1.00 91.25 156 GLN A N 1
ATOM 1288 C CA . GLN A 1 156 ? -15.166 6.045 22.609 1.00 91.25 156 GLN A CA 1
ATOM 1289 C C . GLN A 1 156 ? -15.406 7.328 21.798 1.00 91.25 156 GLN A C 1
ATOM 1291 O O . GLN A 1 156 ? -16.530 7.632 21.408 1.00 91.25 156 GLN A O 1
ATOM 1296 N N . ASP A 1 157 ? -14.341 8.095 21.576 1.00 94.69 157 ASP A N 1
ATOM 1297 C CA . ASP A 1 157 ? -14.395 9.404 20.930 1.00 94.69 157 ASP A CA 1
ATOM 1298 C C . ASP A 1 157 ? -13.226 9.549 19.945 1.00 94.69 157 ASP A C 1
ATOM 1300 O O . ASP A 1 157 ? -12.106 9.823 20.379 1.00 94.69 157 ASP A O 1
ATOM 1304 N N . PRO A 1 158 ? -13.440 9.366 18.628 1.00 93.06 158 PRO A N 1
ATOM 1305 C CA . PRO A 1 158 ? -12.374 9.500 17.636 1.00 93.06 158 PRO A CA 1
ATOM 1306 C C . PRO A 1 158 ? -11.884 10.943 17.467 1.00 93.06 158 PRO A C 1
ATOM 1308 O O . PRO A 1 158 ? -10.804 11.149 16.923 1.00 93.06 158 PRO A O 1
ATOM 1311 N N . SER A 1 159 ? -12.613 11.952 17.965 1.00 94.00 159 SER A N 1
ATOM 1312 C CA . SER A 1 159 ? -12.213 13.359 17.818 1.00 94.00 159 SER A CA 1
ATOM 1313 C C . SER A 1 159 ? -10.965 13.735 18.623 1.00 94.00 159 SER A C 1
ATOM 1315 O O . SER A 1 159 ? -10.389 14.799 18.400 1.00 94.00 159 SER A O 1
ATOM 1317 N N . VAL A 1 160 ? -10.531 12.870 19.550 1.00 94.94 160 VAL A N 1
ATOM 1318 C CA . VAL A 1 160 ? -9.292 13.066 20.320 1.00 94.94 160 VAL A CA 1
ATOM 1319 C C . VAL A 1 160 ? -8.047 12.533 19.612 1.00 94.94 160 VAL A C 1
ATOM 1321 O O . VAL A 1 160 ? -6.953 12.695 20.155 1.00 94.94 160 VAL A O 1
ATOM 1324 N N . ILE A 1 161 ? -8.196 11.877 18.453 1.00 93.50 161 ILE A N 1
ATOM 1325 C CA . ILE A 1 161 ? -7.062 11.377 17.672 1.00 93.50 161 ILE A CA 1
ATOM 1326 C C . ILE A 1 161 ? -6.268 12.567 17.139 1.00 93.50 161 ILE A C 1
ATOM 1328 O O . ILE A 1 161 ? -6.819 13.523 16.593 1.00 93.50 161 ILE A O 1
ATOM 1332 N N . VAL A 1 162 ? -4.958 12.508 17.347 1.00 89.62 162 VAL A N 1
ATOM 1333 C CA . VAL A 1 162 ? -4.020 13.554 16.963 1.00 89.62 162 VAL A CA 1
ATOM 1334 C C . VAL A 1 162 ? -3.353 13.138 15.664 1.00 89.62 162 VAL A C 1
ATOM 1336 O O . VAL A 1 162 ? -2.486 12.269 15.663 1.00 89.62 162 VAL A O 1
ATOM 1339 N N . ASP A 1 163 ? -3.759 13.790 14.581 1.00 81.69 163 ASP A N 1
ATOM 1340 C CA . ASP A 1 163 ? -3.148 13.655 13.263 1.00 81.69 163 ASP A CA 1
ATOM 1341 C C . ASP A 1 163 ? -2.200 14.847 13.047 1.00 81.69 163 ASP A C 1
ATOM 1343 O O . ASP A 1 163 ? -2.636 16.004 13.028 1.00 81.69 163 ASP A O 1
ATOM 1347 N N . LYS A 1 164 ? -0.889 14.589 13.046 1.00 77.44 164 LYS A N 1
ATOM 1348 C CA . LYS A 1 164 ? 0.173 15.614 12.978 1.00 77.44 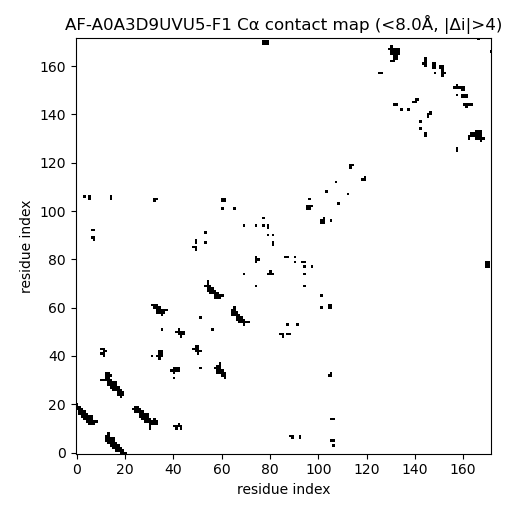164 LYS A CA 1
ATOM 1349 C C . LYS A 1 164 ? 1.100 15.326 11.795 1.00 77.44 164 LYS A C 1
ATOM 1351 O O . LYS A 1 164 ? 0.632 15.011 10.711 1.00 77.44 164 LYS A O 1
ATOM 1356 N N . ASP A 1 165 ? 2.406 15.503 11.979 1.00 81.50 165 ASP A N 1
ATOM 1357 C CA . ASP A 1 165 ? 3.422 15.285 10.964 1.00 81.50 165 ASP A CA 1
ATOM 1358 C C . ASP A 1 165 ? 3.334 13.840 10.456 1.00 81.50 165 ASP A C 1
ATOM 1360 O O . ASP A 1 165 ? 3.555 12.903 11.213 1.00 81.50 165 ASP A O 1
ATOM 1364 N N . ALA A 1 166 ? 3.018 13.643 9.180 1.00 83.44 166 ALA A N 1
ATOM 1365 C CA . ALA A 1 166 ? 2.993 12.325 8.559 1.00 83.44 166 ALA A CA 1
ATOM 1366 C C . ALA A 1 166 ? 4.236 12.141 7.691 1.00 83.44 166 ALA A C 1
ATOM 1368 O O . ALA A 1 166 ? 4.563 13.003 6.874 1.00 83.44 166 ALA A O 1
ATOM 1369 N N . ASN A 1 167 ? 4.924 11.006 7.838 1.00 80.56 167 ASN A N 1
ATOM 1370 C CA . ASN A 1 167 ? 6.079 10.670 7.000 1.00 80.56 167 ASN A CA 1
ATOM 1371 C C . ASN A 1 167 ? 5.842 9.449 6.096 1.00 80.56 167 ASN A C 1
ATOM 1373 O O . ASN A 1 167 ? 6.787 8.873 5.562 1.00 80.56 167 ASN A O 1
ATOM 1377 N N . THR A 1 168 ? 4.579 9.085 5.876 1.00 76.88 168 THR A N 1
ATOM 1378 C CA . THR A 1 168 ? 4.185 7.945 5.036 1.00 76.88 168 THR A CA 1
ATOM 1379 C C . THR A 1 168 ? 4.218 8.244 3.537 1.00 76.88 168 THR A C 1
ATOM 1381 O O . THR A 1 168 ? 4.274 7.312 2.736 1.00 76.88 168 THR A O 1
ATOM 1384 N N . HIS A 1 169 ? 4.247 9.519 3.121 1.00 79.50 169 HIS A N 1
ATOM 1385 C CA . HIS A 1 169 ? 4.412 9.873 1.708 1.00 79.50 169 HIS A CA 1
ATOM 1386 C C . HIS A 1 169 ? 5.864 9.686 1.244 1.00 79.50 169 HIS A C 1
ATOM 1388 O O . HIS A 1 169 ? 6.815 10.108 1.896 1.00 79.50 169 HIS A O 1
ATOM 1394 N N . TRP A 1 170 ? 6.047 9.179 0.026 1.00 73.75 170 TRP A N 1
ATOM 1395 C CA . TRP A 1 170 ? 7.360 8.944 -0.597 1.00 73.75 170 TRP A CA 1
ATOM 1396 C C . TRP A 1 170 ? 8.205 10.196 -0.892 1.00 73.75 170 TRP A C 1
ATOM 1398 O O . TRP A 1 170 ? 9.322 10.065 -1.375 1.00 73.75 170 TRP A O 1
ATOM 1408 N N . LYS A 1 171 ? 7.668 11.398 -0.655 1.00 73.38 171 LYS A N 1
ATOM 1409 C CA . LYS A 1 171 ? 8.345 12.683 -0.911 1.00 73.38 171 LYS A CA 1
ATOM 1410 C C . LYS A 1 171 ? 9.053 13.224 0.331 1.00 73.38 171 LYS A C 1
ATOM 1412 O O . LYS A 1 171 ? 9.698 14.267 0.227 1.00 73.38 171 LYS A O 1
ATOM 1417 N N . ASN A 1 172 ? 8.847 12.571 1.472 1.00 61.41 172 ASN A N 1
ATOM 1418 C CA . ASN A 1 172 ? 9.408 12.965 2.756 1.00 61.41 172 ASN A CA 1
ATOM 1419 C C . ASN A 1 172 ? 10.904 12.663 2.848 1.00 61.41 172 ASN A C 1
ATOM 1421 O O . ASN A 1 172 ? 11.361 11.701 2.189 1.00 61.41 172 ASN A O 1
#

pLDDT: mean 88.48, std 6.32, range [61.41, 97.06]

Mean predicted aligned error: 5.31 Å

Solvent-accessible surface area (backbone atoms only — not comparable to full-atom values): 10480 Å² total; per-residue (Å²): 92,76,48,77,46,75,47,73,55,101,82,30,45,32,30,40,37,40,38,47,54,101,89,42,80,50,78,48,75,40,62,73,40,47,24,59,45,96,95,35,51,65,48,46,47,102,83,67,48,70,60,73,60,77,42,50,52,58,33,25,38,66,88,40,82,45,75,52,78,48,51,75,63,56,35,51,77,57,44,45,80,91,82,52,79,90,48,40,66,55,55,36,53,54,55,44,53,72,37,69,70,53,32,62,47,62,45,83,53,72,68,58,54,30,56,76,70,67,58,82,75,95,78,78,83,75,77,87,78,86,68,46,62,85,54,93,90,56,52,70,82,72,36,63,46,56,45,19,48,52,50,13,64,75,68,74,37,57,86,61,46,55,87,73,77,54,58,63,56,67,69,105

Secondary structure (DSSP, 8-state):
-EEEEEEEETTEEEEEEEEEETTEEEEEEE--SEESBTTB--SB-TTS-B-S-SSEEEEEETTEEEEEE--HHHHHHTT-----GGGHHHHHHHHHHTSHHHHHHHS--HHHHHHHTT--S----S---S-----SSS-TTT-HHHHHHHHHHHHT-GGG--------STT-

Sequence (172 aa):
MVFQIVGVGSLGVFNDIQVYGNRMNHLIGDDGILQVKDGDYELFDNKGEFIPDIHNGSLKIRDHHFEYQFTEEDYANNGIEVKTKESYPTYFLRMLATNEEARKLLWWDKEEILEEFGLKGDWEVAYETEEWQHVEEEKVSENEFFQSVAAAIEKQDPSVIVDKDANTHWKN

Organism: Bacillus mycoides (NCBI:txid1405)

InterPro domains:
  IPR054272 Protein of unknown function DUF7003 [PF22535] (1-172)

Nearest PDB structures (foldseek):
  7tqw-assembly1_A  TM=6.092E-01  e=6.679E+00  Thermococcus kodakarensis
  8t3x-assembly1_A  TM=3.649E-01  e=3.115E+00  Thermococcus kodakarensis
  8s84-assembly1_A  TM=3.793E-01  e=3.115E+00  Thermococcus kodakarensis KOD1